Protein AF-A0A553MPJ6-F1 (afdb_monomer_lite)

Secondary structure (DSSP, 8-state):
--EEEEEEEETTTEEEEEEEESS-SSPPP---SSSSSPPPEE--EEEEE-SSEEEEE-STTTEEEEEEETTEEEEEEETTEEEEEESTTS--------PPP-

Structure (mmCIF, N/CA/C/O backbone):
data_AF-A0A553MPJ6-F1
#
_entry.id   AF-A0A553MPJ6-F1
#
loop_
_atom_site.group_PDB
_atom_site.id
_atom_site.type_symbol
_atom_site.label_atom_id
_atom_site.label_alt_id
_atom_site.label_comp_id
_atom_site.label_asym_id
_atom_site.label_entity_id
_atom_site.label_seq_id
_atom_site.pdbx_PDB_ins_code
_atom_site.Cartn_x
_atom_site.Cartn_y
_atom_site.Cartn_z
_atom_site.occupancy
_atom_site.B_iso_or_equiv
_atom_site.auth_seq_id
_atom_site.auth_comp_id
_atom_site.auth_asym_id
_atom_site.auth_atom_id
_atom_site.pdbx_PDB_model_num
ATOM 1 N N . VAL A 1 1 ? 7.311 -8.946 -13.508 1.00 90.06 1 VAL A N 1
ATOM 2 C CA . VAL A 1 1 ? 7.794 -7.834 -12.654 1.00 90.06 1 VAL A CA 1
ATOM 3 C C . VAL A 1 1 ? 7.290 -8.044 -11.230 1.00 90.06 1 VAL A C 1
ATOM 5 O O . VAL A 1 1 ? 6.196 -8.574 -11.075 1.00 90.06 1 VAL A O 1
ATOM 8 N N . ARG A 1 2 ? 8.071 -7.694 -10.203 1.00 96.50 2 ARG A N 1
ATOM 9 C CA . ARG A 1 2 ? 7.571 -7.590 -8.821 1.00 96.50 2 ARG A CA 1
ATOM 10 C C . ARG A 1 2 ? 7.445 -6.112 -8.481 1.00 96.50 2 ARG A C 1
ATOM 12 O O . ARG A 1 2 ? 8.387 -5.363 -8.730 1.00 96.50 2 ARG A O 1
ATOM 19 N N . LEU A 1 3 ? 6.300 -5.717 -7.942 1.00 97.44 3 LEU A N 1
ATOM 20 C CA . LEU A 1 3 ? 6.079 -4.365 -7.443 1.00 97.44 3 LEU A CA 1
ATOM 21 C C . LEU A 1 3 ? 6.281 -4.343 -5.926 1.00 97.44 3 LEU A C 1
ATOM 23 O O . LEU A 1 3 ? 6.087 -5.360 -5.259 1.00 97.44 3 LEU A O 1
ATOM 27 N N . LEU A 1 4 ? 6.694 -3.194 -5.413 1.00 97.75 4 LEU A N 1
ATOM 28 C CA . LEU A 1 4 ? 6.756 -2.875 -3.998 1.00 97.75 4 LEU A CA 1
ATOM 29 C C . LEU A 1 4 ? 5.573 -1.963 -3.673 1.00 97.75 4 LEU A C 1
ATOM 31 O O . LEU A 1 4 ? 5.389 -0.938 -4.327 1.00 97.75 4 LEU A O 1
ATOM 35 N N . LEU A 1 5 ? 4.783 -2.362 -2.679 1.00 97.50 5 LEU A N 1
ATOM 36 C CA . LEU A 1 5 ? 3.757 -1.531 -2.066 1.00 97.50 5 LEU A CA 1
ATOM 37 C C . LEU A 1 5 ? 4.315 -0.984 -0.753 1.00 97.50 5 LEU A C 1
ATOM 39 O O . LEU A 1 5 ? 4.696 -1.760 0.121 1.00 97.50 5 LEU A O 1
ATOM 43 N N . GLU A 1 6 ? 4.315 0.334 -0.613 1.00 97.56 6 GLU A N 1
ATOM 44 C CA . GLU A 1 6 ? 4.654 1.033 0.622 1.00 97.56 6 GLU A CA 1
ATOM 45 C C . GLU A 1 6 ? 3.395 1.741 1.136 1.00 97.56 6 GLU A C 1
ATOM 47 O O . GLU A 1 6 ? 2.707 2.448 0.390 1.00 97.56 6 GLU A O 1
ATOM 52 N N . LEU A 1 7 ? 3.078 1.516 2.410 1.00 97.50 7 LEU A N 1
ATOM 53 C CA . LEU A 1 7 ? 1.915 2.074 3.095 1.00 97.50 7 LEU A CA 1
ATOM 54 C C . LEU A 1 7 ? 2.399 2.870 4.301 1.00 97.50 7 LEU A C 1
ATOM 56 O O . LEU A 1 7 ? 3.148 2.346 5.124 1.00 97.50 7 LEU A O 1
ATOM 60 N N . TYR A 1 8 ? 1.940 4.112 4.419 1.00 97.38 8 TYR A N 1
ATOM 61 C CA . TYR A 1 8 ? 2.262 4.978 5.548 1.00 97.38 8 TYR A CA 1
ATOM 62 C C . TYR A 1 8 ? 0.985 5.552 6.140 1.00 97.38 8 TYR A C 1
ATOM 64 O O . TYR A 1 8 ? 0.141 6.080 5.412 1.00 97.38 8 TYR A O 1
ATOM 72 N N . ARG A 1 9 ? 0.893 5.518 7.467 1.00 96.94 9 ARG A N 1
ATOM 73 C CA . ARG A 1 9 ? 0.006 6.396 8.223 1.00 96.94 9 ARG A CA 1
ATOM 74 C C . ARG A 1 9 ? 0.775 7.669 8.539 1.00 96.94 9 ARG A C 1
ATOM 76 O O . ARG A 1 9 ? 1.915 7.604 8.998 1.00 96.94 9 ARG A O 1
ATOM 83 N N . LEU A 1 10 ? 0.167 8.811 8.270 1.00 96.75 10 LEU A N 1
ATOM 84 C CA . LEU A 1 10 ? 0.751 10.130 8.467 1.00 96.75 10 LEU A CA 1
ATOM 85 C C . LEU A 1 10 ? -0.104 10.926 9.458 1.00 96.75 10 LEU A C 1
ATOM 87 O O . LEU A 1 10 ? -1.311 10.695 9.569 1.00 96.75 10 LEU A O 1
ATOM 91 N N . GLN A 1 11 ? 0.507 11.890 10.144 1.00 94.88 11 GLN A N 1
ATOM 92 C CA . GLN A 1 11 ? -0.229 12.846 10.972 1.00 94.88 11 GLN A CA 1
ATOM 93 C C . GLN A 1 11 ? -1.300 13.586 10.159 1.00 94.88 11 GLN A C 1
ATOM 95 O O . GLN A 1 11 ? -1.131 13.837 8.966 1.00 94.88 11 GLN A O 1
ATOM 100 N N . GLY A 1 12 ? -2.394 13.967 10.823 1.00 93.31 12 GLY A N 1
ATOM 101 C CA . GLY A 1 12 ? -3.490 14.710 10.193 1.00 93.31 12 GLY A CA 1
ATOM 102 C C . GLY A 1 12 ? -4.504 13.836 9.451 1.00 93.31 12 GLY A C 1
ATOM 103 O O . GLY A 1 12 ? -5.083 14.295 8.472 1.00 93.31 12 GLY A O 1
ATOM 104 N N . ASN A 1 13 ? -4.724 12.595 9.909 1.00 91.94 13 ASN A N 1
ATOM 105 C CA . ASN A 1 13 ? -5.669 11.642 9.307 1.00 91.94 13 ASN A CA 1
ATOM 106 C C . ASN A 1 13 ? -5.381 11.386 7.814 1.00 91.94 13 ASN A C 1
ATOM 108 O O . ASN A 1 13 ? -6.265 11.426 6.958 1.00 91.94 13 ASN A O 1
ATOM 112 N N . MET A 1 14 ? -4.104 11.169 7.493 1.00 95.06 14 MET A N 1
ATOM 113 C CA . MET A 1 14 ? -3.640 10.949 6.128 1.00 95.06 14 MET A CA 1
ATOM 114 C C . MET A 1 14 ? -3.027 9.559 5.982 1.00 95.06 14 MET A C 1
ATOM 116 O O . MET A 1 14 ? -2.262 9.094 6.824 1.00 95.06 14 MET A O 1
ATOM 120 N N . THR A 1 15 ? -3.325 8.908 4.861 1.00 96.38 15 THR A N 1
ATOM 121 C CA . THR A 1 15 ? -2.704 7.640 4.466 1.00 96.38 15 THR A CA 1
ATOM 122 C C . THR A 1 15 ? -2.008 7.829 3.126 1.00 96.38 15 THR A C 1
ATOM 124 O O . THR A 1 15 ? -2.631 8.264 2.157 1.00 96.38 15 THR A O 1
ATOM 127 N N . ARG A 1 16 ? -0.717 7.490 3.049 1.00 97.81 16 ARG A N 1
ATOM 128 C CA . ARG A 1 16 ? 0.058 7.528 1.801 1.00 97.81 16 ARG A CA 1
ATOM 129 C C . ARG A 1 16 ? 0.238 6.115 1.269 1.00 97.81 16 ARG A C 1
ATOM 131 O O . ARG A 1 16 ? 0.754 5.244 1.965 1.00 97.81 16 ARG A O 1
ATOM 138 N N . VAL A 1 17 ? -0.151 5.922 0.012 1.00 98.00 17 VAL A N 1
ATOM 139 C CA . VAL A 1 17 ? 0.067 4.686 -0.744 1.00 98.00 17 VAL A CA 1
ATOM 140 C C . VAL A 1 17 ? 1.077 4.975 -1.844 1.00 98.00 17 VAL A C 1
ATOM 142 O O . VAL A 1 17 ? 0.878 5.893 -2.642 1.00 98.00 17 VAL A O 1
ATOM 145 N N . LYS A 1 18 ? 2.154 4.194 -1.904 1.00 98.06 18 LYS A N 1
ATOM 146 C CA . LYS A 1 18 ? 3.161 4.276 -2.965 1.00 98.06 18 LYS A CA 1
ATOM 147 C C . LYS A 1 18 ? 3.372 2.891 -3.566 1.00 98.06 18 LYS A C 1
ATOM 149 O O . LYS A 1 18 ? 3.522 1.908 -2.849 1.00 98.06 18 LYS A O 1
ATOM 154 N N . ILE A 1 19 ? 3.349 2.819 -4.895 1.00 98.25 19 ILE A N 1
ATOM 155 C CA . ILE A 1 19 ? 3.638 1.600 -5.654 1.00 98.25 19 ILE A CA 1
ATOM 156 C C . ILE A 1 19 ? 4.823 1.896 -6.565 1.00 98.25 19 ILE A C 1
ATOM 158 O O . ILE A 1 19 ? 4.787 2.849 -7.343 1.00 98.25 19 ILE A O 1
ATOM 162 N N . ASN A 1 20 ? 5.861 1.071 -6.482 1.00 98.19 20 ASN A N 1
ATOM 163 C CA . ASN A 1 20 ? 7.039 1.147 -7.343 1.00 98.19 20 ASN A CA 1
ATOM 164 C C . ASN A 1 20 ? 7.433 -0.262 -7.820 1.00 98.19 20 ASN A C 1
ATOM 166 O O . ASN A 1 20 ? 6.855 -1.257 -7.387 1.00 98.19 20 ASN A O 1
ATOM 170 N N . GLU A 1 21 ? 8.408 -0.391 -8.714 1.00 97.94 21 GLU A N 1
ATOM 171 C CA . GLU A 1 21 ? 9.015 -1.698 -8.983 1.00 97.94 21 GLU A CA 1
ATOM 172 C C . GLU A 1 21 ? 9.976 -2.061 -7.853 1.00 97.94 21 GLU A C 1
ATOM 174 O O . GLU A 1 21 ? 10.768 -1.232 -7.417 1.00 97.94 21 GLU A O 1
ATOM 179 N N . LEU A 1 22 ? 9.958 -3.319 -7.412 1.00 97.75 22 LEU A N 1
ATOM 180 C CA . LEU A 1 22 ? 10.875 -3.796 -6.374 1.00 97.75 22 LEU A CA 1
ATOM 181 C C . LEU A 1 22 ? 12.336 -3.810 -6.859 1.00 97.75 22 LEU A C 1
ATOM 183 O O . LEU A 1 22 ? 13.260 -3.650 -6.069 1.00 97.75 22 LEU A O 1
ATOM 187 N N . LYS A 1 23 ? 12.544 -4.061 -8.158 1.00 96.94 23 LYS A N 1
ATOM 188 C CA . LYS A 1 23 ? 13.859 -4.113 -8.816 1.00 96.94 23 LYS A CA 1
ATOM 189 C C . LYS A 1 23 ? 13.748 -3.543 -10.241 1.00 96.94 23 LYS A C 1
ATOM 191 O O . LYS A 1 23 ? 13.632 -4.333 -11.179 1.00 96.94 23 LYS A O 1
ATOM 196 N N . PRO A 1 24 ? 13.690 -2.210 -10.415 1.00 96.69 24 PRO A N 1
ATOM 197 C CA . PRO A 1 24 ? 13.553 -1.605 -11.737 1.00 96.69 24 PRO A CA 1
ATOM 198 C C . PRO A 1 24 ? 14.874 -1.625 -12.522 1.00 96.69 24 PRO A C 1
ATOM 200 O O . PRO A 1 24 ? 15.949 -1.644 -11.929 1.00 96.69 24 PRO A O 1
ATOM 203 N N . LEU A 1 25 ? 14.796 -1.523 -13.856 1.00 97.19 25 LEU A N 1
ATOM 204 C CA . LEU A 1 25 ? 15.976 -1.347 -14.725 1.00 97.19 25 LEU A CA 1
ATOM 205 C C . LEU A 1 25 ? 16.736 -0.038 -14.438 1.00 97.19 25 LEU A C 1
ATOM 207 O O . LEU A 1 25 ? 17.955 0.023 -14.548 1.00 97.19 25 LEU A O 1
ATOM 211 N N . LYS A 1 26 ? 16.001 1.016 -14.071 1.00 96.81 26 LYS A N 1
ATOM 212 C CA . LYS A 1 26 ? 16.512 2.294 -13.561 1.00 96.81 26 LYS A CA 1
ATOM 213 C C . LYS A 1 26 ? 15.486 2.888 -12.593 1.00 96.81 26 LYS A C 1
ATOM 215 O O . LYS A 1 26 ? 14.302 2.586 -12.754 1.00 96.81 26 LYS A O 1
ATOM 220 N N . PRO A 1 27 ? 15.880 3.735 -11.629 1.00 97.00 27 PRO A N 1
ATOM 221 C CA . PRO A 1 27 ? 14.932 4.360 -10.712 1.00 97.00 27 PRO A CA 1
ATOM 222 C C . PRO A 1 27 ? 13.768 5.024 -11.457 1.00 97.00 27 PRO A C 1
ATOM 224 O O . PRO A 1 27 ? 13.962 5.682 -12.484 1.00 97.00 27 PRO A O 1
ATOM 227 N N . ARG A 1 28 ? 12.549 4.832 -10.948 1.00 97.06 28 ARG A N 1
ATOM 228 C CA . ARG A 1 28 ? 11.387 5.590 -11.416 1.00 97.06 28 ARG A CA 1
ATOM 229 C C . ARG A 1 28 ? 11.437 6.984 -10.815 1.00 97.06 28 ARG A C 1
ATOM 231 O O . ARG A 1 28 ? 11.887 7.150 -9.689 1.00 97.06 28 ARG A O 1
ATOM 238 N N . PHE A 1 29 ? 10.998 7.969 -11.589 1.00 97.44 29 PHE A N 1
ATOM 239 C CA . PHE A 1 29 ? 10.976 9.350 -11.136 1.00 97.44 29 PHE A CA 1
ATOM 240 C C . PHE A 1 29 ? 10.063 9.498 -9.914 1.00 97.44 29 PHE A C 1
ATOM 242 O O . PHE A 1 29 ? 8.923 9.032 -9.929 1.00 97.44 29 PHE A O 1
ATOM 249 N N . GLU A 1 30 ? 10.568 10.167 -8.885 1.00 96.56 30 GLU A N 1
ATOM 250 C CA . GLU A 1 30 ? 9.804 10.608 -7.723 1.00 96.56 30 GLU A CA 1
ATOM 251 C C . GLU A 1 30 ? 9.846 12.132 -7.706 1.00 96.56 30 GLU A C 1
ATOM 253 O O . GLU A 1 30 ? 10.915 12.710 -7.871 1.00 96.56 30 GLU A O 1
ATOM 258 N N . VAL A 1 31 ? 8.681 12.769 -7.578 1.00 97.62 31 VAL A N 1
ATOM 259 C CA . VAL A 1 31 ? 8.540 14.224 -7.722 1.00 97.62 31 VAL A CA 1
ATOM 260 C C . VAL A 1 31 ? 9.304 14.938 -6.596 1.00 97.62 31 VAL A C 1
ATOM 262 O O . VAL A 1 31 ? 8.906 14.787 -5.437 1.00 97.62 31 VAL A O 1
ATOM 265 N N . PRO A 1 32 ? 10.361 15.714 -6.903 1.00 96.25 32 PRO A N 1
ATOM 266 C CA . PRO A 1 32 ? 11.072 16.511 -5.911 1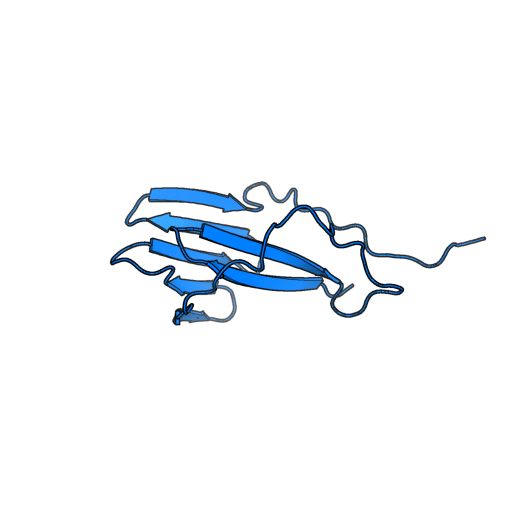.00 96.25 32 PRO A CA 1
ATOM 267 C C . PRO A 1 32 ? 10.378 17.865 -5.689 1.00 96.25 32 PRO A C 1
ATOM 269 O O . PRO A 1 32 ? 9.498 18.256 -6.457 1.00 96.25 32 PRO A O 1
ATOM 272 N N . ASP A 1 33 ? 10.775 18.573 -4.631 1.00 96.06 33 ASP A N 1
ATOM 273 C CA . ASP A 1 33 ? 10.496 20.000 -4.373 1.00 96.06 33 ASP A CA 1
ATOM 274 C C . ASP A 1 33 ? 9.019 20.433 -4.213 1.00 96.06 33 ASP A C 1
ATOM 276 O O . ASP A 1 33 ? 8.744 21.602 -3.951 1.00 96.06 33 ASP A O 1
ATOM 280 N N . VAL A 1 34 ? 8.050 19.516 -4.327 1.00 97.62 34 VAL A N 1
ATOM 281 C CA . VAL A 1 34 ? 6.616 19.805 -4.102 1.00 97.62 34 VAL A CA 1
ATOM 282 C C . VAL A 1 34 ? 6.226 19.671 -2.629 1.00 97.62 34 VAL A C 1
ATOM 284 O O . VAL A 1 34 ? 5.433 20.460 -2.118 1.00 97.62 34 VAL A O 1
ATOM 287 N N . LEU A 1 35 ? 6.765 18.665 -1.934 1.00 96.94 35 LEU A N 1
ATOM 288 C CA . LEU A 1 35 ? 6.591 18.538 -0.488 1.00 96.94 35 LEU A CA 1
ATOM 289 C C . LEU A 1 35 ? 7.544 19.512 0.207 1.00 96.94 35 LEU A C 1
ATOM 291 O O . LEU A 1 35 ? 8.753 19.431 0.023 1.00 96.94 35 LEU A O 1
ATOM 295 N N . ILE A 1 36 ? 6.998 20.406 1.031 1.00 97.06 36 ILE A N 1
ATOM 296 C CA . ILE A 1 36 ? 7.790 21.392 1.786 1.00 97.06 36 ILE A CA 1
ATOM 297 C C . ILE A 1 36 ? 8.616 20.760 2.920 1.00 97.06 36 ILE A C 1
ATOM 299 O O . ILE A 1 36 ? 9.541 21.385 3.429 1.00 97.06 36 ILE A O 1
ATOM 303 N N . ALA A 1 37 ? 8.256 19.541 3.333 1.00 96.00 37 ALA A N 1
ATOM 304 C CA . ALA A 1 37 ? 8.951 18.706 4.308 1.00 96.00 37 ALA A CA 1
ATOM 305 C C . ALA A 1 37 ? 8.472 17.248 4.178 1.00 96.00 37 ALA A C 1
ATOM 307 O O . ALA A 1 37 ? 7.390 16.994 3.636 1.00 96.00 37 ALA A O 1
ATOM 308 N N . ASP A 1 38 ? 9.238 16.301 4.723 1.00 95.62 38 ASP A N 1
ATOM 309 C CA . ASP A 1 38 ? 8.789 14.913 4.845 1.00 95.62 38 ASP A CA 1
ATOM 310 C C . ASP A 1 38 ? 7.586 14.818 5.803 1.00 95.62 38 ASP A C 1
ATOM 312 O O . ASP A 1 38 ? 7.672 15.286 6.944 1.00 95.62 38 ASP A O 1
ATOM 316 N N . PRO A 1 39 ? 6.451 14.220 5.383 1.00 97.19 39 PRO A N 1
ATOM 317 C CA . PRO A 1 39 ? 5.293 14.074 6.254 1.00 97.19 39 PRO A CA 1
ATOM 318 C C . PRO A 1 39 ? 5.610 13.208 7.475 1.00 97.19 39 PRO A C 1
ATOM 320 O O . PRO A 1 39 ? 6.156 12.111 7.347 1.00 97.19 39 PRO A O 1
ATOM 323 N N . ILE A 1 40 ? 5.209 13.674 8.658 1.00 97.81 40 ILE A N 1
ATOM 324 C CA . ILE A 1 40 ? 5.435 12.953 9.912 1.00 97.81 40 ILE A CA 1
ATOM 325 C C . ILE A 1 40 ? 4.594 11.673 9.914 1.00 97.81 40 ILE A C 1
ATOM 327 O O . ILE A 1 40 ? 3.368 11.719 9.787 1.00 97.81 40 ILE A O 1
ATOM 331 N N . THR A 1 41 ? 5.256 10.527 10.064 1.00 97.12 41 THR A N 1
ATOM 332 C CA . THR A 1 41 ? 4.609 9.214 10.123 1.00 97.12 41 THR A CA 1
ATOM 333 C C . THR A 1 41 ? 4.082 8.906 11.519 1.00 97.12 41 THR A C 1
ATOM 335 O O . THR A 1 41 ? 4.742 9.194 12.517 1.00 97.12 41 THR A O 1
ATOM 338 N N . GLU A 1 42 ? 2.946 8.222 11.587 1.00 95.94 42 GLU A N 1
ATOM 339 C CA . GLU A 1 42 ? 2.417 7.609 12.804 1.00 95.94 42 GLU A CA 1
ATOM 340 C C . GLU A 1 42 ? 2.461 6.079 12.691 1.00 95.94 42 GLU A C 1
ATOM 342 O O . GLU A 1 42 ? 2.551 5.516 11.598 1.00 95.94 42 GLU A O 1
ATOM 347 N N . LEU A 1 43 ? 2.392 5.382 13.828 1.00 93.62 43 LEU A N 1
ATOM 348 C CA . LEU A 1 43 ? 2.481 3.925 13.847 1.00 93.62 43 LEU A CA 1
ATOM 349 C C . LEU A 1 43 ? 1.262 3.279 13.166 1.00 93.62 43 LEU A C 1
ATOM 351 O O . LEU A 1 43 ? 0.113 3.531 13.543 1.00 93.62 43 LEU A O 1
ATOM 355 N N . LEU A 1 44 ? 1.536 2.398 12.204 1.00 93.19 44 LEU A N 1
ATOM 356 C CA . LEU A 1 44 ? 0.591 1.400 11.709 1.00 93.19 44 LEU A CA 1
ATOM 357 C C . LEU A 1 44 ? 0.702 0.146 12.576 1.00 93.19 44 LEU A C 1
ATOM 359 O O . LEU A 1 44 ? 1.800 -0.375 12.772 1.00 93.19 44 LEU A O 1
ATOM 363 N N . SER A 1 45 ? -0.426 -0.362 13.063 1.00 94.06 45 SER A N 1
ATOM 364 C CA . SER A 1 45 ? -0.482 -1.639 13.777 1.00 94.06 45 SER A CA 1
ATOM 365 C C . SER A 1 45 ? -1.301 -2.656 12.995 1.00 94.06 45 SER A C 1
ATOM 367 O O . SER A 1 45 ? -2.326 -2.331 12.396 1.00 94.06 45 SER A O 1
ATOM 369 N N . VAL A 1 46 ? -0.836 -3.905 12.990 1.00 96.12 46 VAL A N 1
ATOM 370 C CA . VAL A 1 46 ? -1.579 -5.021 12.401 1.00 96.12 46 VAL A CA 1
ATOM 371 C C . VAL A 1 46 ? -2.714 -5.398 13.343 1.00 96.12 46 VAL A C 1
ATOM 373 O O . VAL A 1 46 ? -2.473 -5.735 14.499 1.00 96.12 46 VAL A O 1
ATOM 376 N N . VAL A 1 47 ? -3.943 -5.346 12.839 1.00 96.00 47 VAL A N 1
ATOM 377 C CA . VAL A 1 47 ? -5.142 -5.819 13.543 1.00 96.00 47 VAL A CA 1
ATOM 378 C C . VAL A 1 47 ? -5.328 -7.308 13.287 1.00 96.00 47 VAL A C 1
ATOM 380 O O . VAL A 1 47 ? -5.543 -8.088 14.210 1.00 96.00 47 VAL A O 1
ATOM 383 N N . SER A 1 48 ? -5.228 -7.716 12.024 1.00 96.12 48 SER A N 1
ATOM 384 C CA . SER A 1 48 ? -5.301 -9.115 11.622 1.00 96.12 48 SER A CA 1
ATOM 385 C C . SER A 1 48 ? -4.588 -9.319 10.294 1.00 96.12 48 SER A C 1
ATOM 387 O O . SER A 1 48 ? -4.450 -8.396 9.490 1.00 96.12 48 SER A O 1
ATOM 389 N N . HIS A 1 49 ? -4.114 -10.537 10.058 1.00 97.00 49 HIS A N 1
ATOM 390 C CA . HIS A 1 49 ? -3.572 -10.913 8.764 1.00 97.00 49 HIS A CA 1
ATOM 391 C C . HIS A 1 49 ? -3.786 -12.401 8.502 1.00 97.00 49 HIS A C 1
ATOM 393 O O . HIS A 1 49 ? -3.787 -13.222 9.418 1.00 97.00 49 HIS A O 1
ATOM 399 N N . ASN A 1 50 ? -3.968 -12.737 7.234 1.00 94.94 50 ASN A N 1
ATOM 400 C CA . ASN A 1 50 ? -3.933 -14.094 6.715 1.00 94.94 50 ASN A CA 1
ATOM 401 C C . ASN A 1 50 ? -3.311 -14.071 5.309 1.00 94.94 50 ASN A C 1
ATOM 403 O O . ASN A 1 50 ? -2.745 -13.064 4.885 1.00 94.94 50 ASN A O 1
ATOM 407 N N . GLU A 1 51 ? -3.393 -15.182 4.582 1.00 91.88 51 GLU A N 1
ATOM 408 C CA . GLU A 1 51 ? -2.765 -15.309 3.261 1.00 91.88 51 GLU A CA 1
ATOM 409 C C . GLU A 1 51 ? -3.328 -14.345 2.201 1.00 91.88 51 GLU A C 1
ATOM 411 O O . GLU A 1 51 ? -2.618 -13.987 1.260 1.00 91.88 51 GLU A O 1
ATOM 416 N N . ASN A 1 52 ? -4.583 -13.908 2.347 1.00 93.06 52 ASN A N 1
ATOM 417 C CA . ASN A 1 52 ? -5.286 -13.085 1.358 1.00 93.06 52 ASN A CA 1
ATOM 418 C C . ASN A 1 52 ? -5.608 -11.670 1.845 1.00 93.06 52 ASN A C 1
ATOM 420 O O . ASN A 1 52 ? -5.888 -10.804 1.015 1.00 93.06 52 ASN A O 1
ATOM 424 N N . HIS A 1 53 ? -5.577 -11.433 3.156 1.00 95.06 53 HIS A N 1
ATOM 425 C CA . HIS A 1 53 ? -6.038 -10.198 3.775 1.00 95.06 53 HIS A CA 1
ATOM 426 C C . HIS A 1 53 ? -5.049 -9.694 4.824 1.00 95.06 53 HIS A C 1
ATOM 428 O O . HIS A 1 53 ? -4.546 -10.467 5.638 1.00 95.06 53 HIS A O 1
ATOM 434 N N . LEU A 1 54 ? -4.828 -8.384 4.845 1.00 97.12 54 LEU A N 1
ATOM 435 C CA . LEU A 1 54 ? -4.128 -7.675 5.913 1.00 97.12 54 LEU A CA 1
ATOM 436 C C . LEU A 1 54 ? -5.003 -6.506 6.359 1.00 97.12 54 LEU A C 1
ATOM 438 O O . LEU A 1 54 ? -5.389 -5.682 5.537 1.00 97.12 54 LEU A O 1
ATOM 442 N N . VAL A 1 55 ? -5.299 -6.424 7.650 1.00 97.12 55 VAL A N 1
ATOM 443 C CA . VAL A 1 55 ? -6.033 -5.309 8.250 1.00 97.12 55 VAL A CA 1
ATOM 444 C C . VAL A 1 55 ? -5.078 -4.539 9.148 1.00 97.12 55 VAL A C 1
ATOM 446 O O . VAL A 1 55 ? -4.487 -5.099 10.074 1.00 97.12 55 VAL A O 1
ATOM 449 N N . LEU A 1 56 ? -4.925 -3.251 8.864 1.00 97.38 56 LEU A N 1
ATOM 450 C CA . LEU A 1 56 ? -4.100 -2.318 9.621 1.00 97.38 56 LEU A CA 1
ATOM 451 C C . LEU A 1 56 ? -4.998 -1.296 10.322 1.00 97.38 56 LEU A C 1
ATOM 453 O O . LEU A 1 56 ? -5.951 -0.807 9.721 1.00 97.38 56 LEU A O 1
ATOM 457 N N . SER A 1 57 ? -4.689 -0.935 11.566 1.00 95.56 57 SER A N 1
ATOM 458 C CA . SER A 1 57 ? -5.321 0.216 12.220 1.00 95.56 57 SER A CA 1
ATOM 459 C C . SER A 1 57 ? -4.654 1.505 11.745 1.00 95.56 57 SER A C 1
ATOM 461 O O . SER A 1 57 ? -3.423 1.604 11.721 1.00 95.56 57 SER A O 1
ATOM 463 N N . LEU A 1 58 ? -5.470 2.503 11.401 1.00 94.94 58 LEU A N 1
ATOM 464 C CA . LEU A 1 58 ? -5.020 3.850 11.038 1.00 94.94 58 LEU A CA 1
ATOM 465 C C . LEU A 1 58 ? -5.029 4.822 12.231 1.00 94.94 58 LEU A C 1
ATOM 467 O O . LEU A 1 58 ? -4.840 6.020 12.049 1.00 94.94 58 LEU A O 1
ATOM 471 N N . GLY A 1 59 ? -5.201 4.318 13.457 1.00 84.69 59 GLY A N 1
ATOM 472 C CA . GLY A 1 59 ? -5.499 5.152 14.622 1.00 84.69 59 GLY A CA 1
ATOM 473 C C . GLY A 1 59 ? -6.985 5.485 14.730 1.00 84.69 59 GLY A C 1
ATOM 474 O O . GLY A 1 59 ? -7.765 5.176 13.841 1.00 84.69 59 GLY A O 1
ATOM 475 N N . GLY A 1 60 ? -7.403 6.059 15.861 1.00 75.25 60 GLY A N 1
ATOM 476 C CA . GLY A 1 60 ? -8.830 6.170 16.188 1.00 75.25 60 GLY A CA 1
ATOM 477 C C . GLY A 1 60 ? -9.456 4.812 16.537 1.00 75.25 60 GLY A C 1
ATOM 478 O O . GLY A 1 60 ? -8.836 3.761 16.373 1.00 75.25 60 GLY A O 1
ATOM 479 N N . SER A 1 61 ? -10.673 4.814 17.081 1.00 76.25 61 SER A N 1
ATOM 480 C CA . SER A 1 61 ? -11.316 3.578 17.551 1.00 76.25 61 SER A CA 1
ATOM 481 C C . SER A 1 61 ? -11.784 2.662 16.417 1.00 76.25 61 SER A C 1
ATOM 483 O O . SER A 1 61 ? -11.888 1.459 16.632 1.00 76.25 61 SER A O 1
ATOM 485 N N . GLU A 1 62 ? -12.048 3.201 15.220 1.00 89.50 62 GLU A N 1
ATOM 486 C CA . GLU A 1 62 ? -12.741 2.455 14.155 1.00 89.50 62 GLU A CA 1
ATOM 487 C C . GLU A 1 62 ? -12.149 2.612 12.742 1.00 89.50 62 GLU A C 1
ATOM 489 O O . GLU A 1 62 ? -12.699 2.034 11.804 1.00 89.50 62 GLU A O 1
ATOM 494 N N . GLN A 1 63 ? -11.042 3.345 12.553 1.00 95.06 63 GLN A N 1
ATOM 495 C CA . GLN A 1 63 ? -10.443 3.524 11.224 1.00 95.06 63 GLN A CA 1
ATOM 496 C C . GLN A 1 63 ? -9.438 2.417 10.895 1.00 95.06 63 GLN A C 1
ATOM 498 O O . GLN A 1 63 ? -8.485 2.153 11.642 1.00 95.06 63 GLN A O 1
ATOM 503 N N . GLN A 1 64 ? -9.629 1.778 9.743 1.00 96.75 64 GLN A N 1
ATOM 504 C CA . GLN A 1 64 ? -8.797 0.666 9.293 1.00 96.75 64 GLN A CA 1
ATOM 505 C C . GLN A 1 64 ? -8.441 0.787 7.812 1.00 96.75 64 GLN A C 1
ATOM 507 O O . GLN A 1 64 ? -9.203 1.318 7.004 1.00 96.75 64 GLN A O 1
ATOM 512 N N . LEU A 1 65 ? -7.282 0.239 7.457 1.00 97.56 65 LEU A N 1
ATOM 513 C CA . LEU A 1 65 ? -6.872 -0.009 6.084 1.00 97.56 65 LEU A CA 1
ATOM 514 C C . LEU A 1 65 ? -6.857 -1.518 5.837 1.00 97.56 65 LEU A C 1
ATOM 516 O O . LEU A 1 65 ? -6.093 -2.259 6.458 1.00 97.56 65 LEU A O 1
ATOM 520 N N . VAL A 1 66 ? -7.707 -1.963 4.918 1.00 97.19 66 VAL A N 1
ATOM 521 C CA . VAL A 1 66 ? -7.859 -3.363 4.523 1.00 97.19 66 VAL A CA 1
ATOM 522 C C . VAL A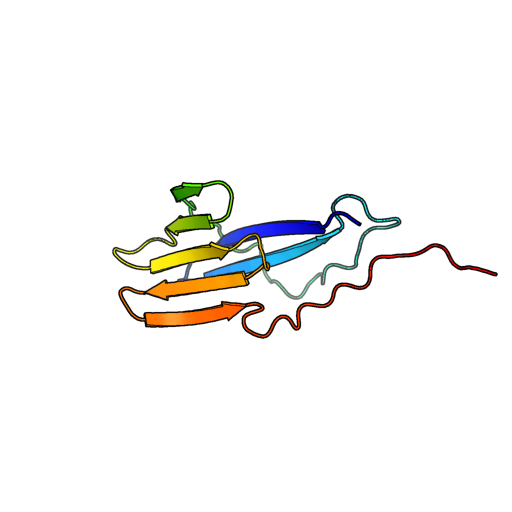 1 66 ? -7.153 -3.580 3.193 1.00 97.19 66 VAL A C 1
ATOM 524 O O . VAL A 1 66 ? -7.480 -2.948 2.191 1.00 97.19 66 VAL A O 1
ATOM 527 N N . VAL A 1 67 ? -6.196 -4.500 3.173 1.00 98.06 67 VAL A N 1
ATOM 528 C CA . VAL A 1 67 ? -5.491 -4.949 1.975 1.00 98.06 67 VAL A CA 1
ATOM 529 C C . VAL A 1 67 ? -6.013 -6.319 1.584 1.00 98.06 67 VAL A C 1
ATOM 531 O O . VAL A 1 67 ? -5.875 -7.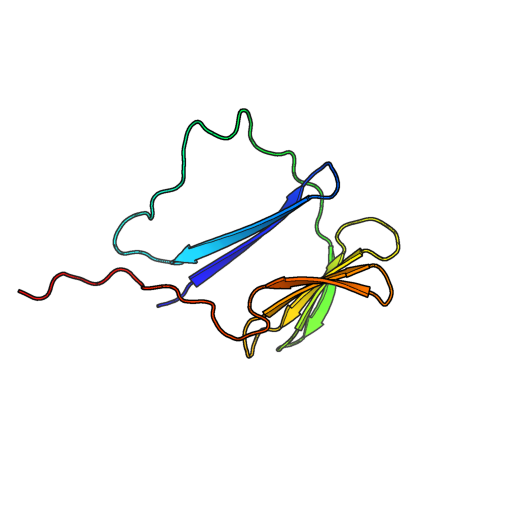272 2.343 1.00 98.06 67 VAL A O 1
ATOM 534 N N . ASN A 1 68 ? -6.563 -6.430 0.380 1.00 97.56 68 ASN A N 1
ATOM 535 C CA . ASN A 1 68 ? -6.859 -7.701 -0.268 1.00 97.56 68 ASN A CA 1
ATOM 536 C C . ASN A 1 68 ? -5.725 -8.013 -1.246 1.00 97.56 68 ASN A C 1
ATOM 538 O O . ASN A 1 68 ? -5.365 -7.163 -2.060 1.00 97.56 68 ASN A O 1
ATOM 542 N N . ALA A 1 69 ? -5.153 -9.213 -1.180 1.00 94.25 69 ALA A N 1
ATOM 543 C CA . ALA A 1 69 ? -4.017 -9.600 -2.012 1.00 94.25 69 ALA A CA 1
ATOM 544 C C . ALA A 1 69 ? -4.438 -10.083 -3.411 1.00 94.25 69 ALA A C 1
ATOM 546 O O . ALA A 1 69 ? -3.711 -9.857 -4.382 1.00 94.25 69 ALA A O 1
ATOM 547 N N . ARG A 1 70 ? -5.580 -10.781 -3.531 1.00 94.19 70 ARG A N 1
ATOM 548 C CA . ARG A 1 70 ? -6.005 -11.467 -4.767 1.00 94.19 70 ARG A CA 1
ATOM 549 C C . ARG A 1 70 ? -7.526 -11.351 -5.005 1.00 94.19 70 ARG A C 1
ATOM 551 O O . ARG A 1 70 ? -8.275 -12.094 -4.379 1.00 94.19 70 ARG A O 1
ATOM 558 N N . PRO A 1 71 ? -7.982 -10.481 -5.932 1.00 95.62 71 PRO A N 1
ATOM 559 C CA . PRO A 1 71 ? -7.193 -9.459 -6.629 1.00 95.62 71 PRO A CA 1
ATOM 560 C C . PRO A 1 71 ? -6.702 -8.368 -5.667 1.00 95.62 71 PRO A C 1
ATOM 562 O O . PRO A 1 71 ? -7.298 -8.150 -4.613 1.00 95.62 71 PRO A O 1
ATOM 565 N N . PHE A 1 72 ? -5.623 -7.672 -6.038 1.00 97.31 72 PHE A N 1
ATOM 566 C CA . PHE A 1 72 ? -5.107 -6.566 -5.232 1.00 97.31 72 PHE A CA 1
ATOM 567 C C . PHE A 1 72 ? -6.147 -5.446 -5.106 1.00 97.31 72 PHE A C 1
ATOM 569 O O . PHE A 1 72 ? -6.590 -4.905 -6.120 1.00 97.31 72 PHE A O 1
ATOM 576 N N . ARG A 1 73 ? -6.498 -5.067 -3.878 1.00 98.12 73 ARG A N 1
ATOM 577 C CA . ARG A 1 73 ? -7.391 -3.941 -3.563 1.00 98.12 73 ARG A CA 1
ATOM 578 C C . ARG A 1 73 ? -7.039 -3.387 -2.186 1.00 98.12 73 ARG A C 1
ATOM 580 O O . ARG A 1 73 ? -6.700 -4.160 -1.293 1.00 98.12 73 ARG A O 1
ATOM 587 N N . LEU A 1 74 ? -7.155 -2.074 -2.014 1.00 98.25 74 LEU A N 1
ATOM 588 C CA . LEU A 1 74 ? -7.066 -1.425 -0.705 1.00 98.25 74 LEU A CA 1
ATOM 589 C C . LEU A 1 74 ? -8.379 -0.709 -0.412 1.00 98.25 74 LEU A C 1
ATOM 591 O O . LEU A 1 74 ? -8.895 -0.016 -1.287 1.00 98.25 74 LEU A O 1
ATOM 595 N N . ASP A 1 75 ? -8.884 -0.836 0.805 1.00 98.19 75 ASP A N 1
ATOM 596 C CA . ASP A 1 75 ? -10.032 -0.078 1.292 1.00 98.19 75 ASP A CA 1
ATOM 597 C C . ASP A 1 75 ? -9.648 0.647 2.586 1.00 98.19 75 ASP A C 1
ATOM 599 O O . ASP A 1 75 ? -9.045 0.046 3.474 1.00 98.19 75 ASP A O 1
ATOM 603 N N . ILE A 1 76 ? -9.989 1.930 2.690 1.00 97.25 76 ILE A N 1
ATOM 604 C CA . ILE A 1 76 ? -9.983 2.674 3.954 1.00 97.25 76 ILE A CA 1
ATOM 605 C C . ILE A 1 76 ? -11.419 2.688 4.464 1.00 97.25 76 ILE A C 1
ATOM 607 O O . ILE A 1 76 ? -12.325 3.128 3.749 1.00 97.25 76 ILE A O 1
ATOM 611 N N . ILE A 1 77 ? -11.614 2.203 5.684 1.00 97.00 77 ILE A N 1
ATOM 612 C CA . ILE A 1 77 ? -12.923 2.069 6.320 1.00 97.00 77 ILE A CA 1
ATOM 613 C C . ILE A 1 77 ? -12.951 2.798 7.663 1.00 97.00 77 ILE A C 1
ATOM 615 O O . ILE A 1 77 ? -11.925 2.892 8.336 1.00 97.00 77 ILE A O 1
ATOM 619 N N . GLU A 1 78 ? -14.126 3.284 8.047 1.00 94.88 78 GLU A N 1
ATOM 620 C CA . GLU A 1 78 ? -14.424 3.839 9.369 1.00 94.88 78 GLU A CA 1
ATOM 621 C C . GLU A 1 78 ? -15.739 3.230 9.866 1.00 94.88 78 GLU A C 1
ATOM 623 O O . GLU A 1 78 ? -16.811 3.461 9.295 1.00 94.88 78 GLU A O 1
ATOM 628 N N . GLY A 1 79 ? -15.643 2.371 10.883 1.00 92.62 79 GLY A N 1
ATOM 629 C CA . GLY A 1 79 ? -16.779 1.590 11.369 1.00 92.62 79 GLY A CA 1
ATOM 630 C C . GLY A 1 79 ? -17.396 0.748 10.237 1.00 92.62 79 GLY A C 1
ATOM 631 O O . GLY A 1 79 ? -16.690 -0.057 9.624 1.00 92.62 79 GLY A O 1
ATOM 632 N N . PRO A 1 80 ? -18.696 0.908 9.915 1.00 92.44 80 PRO A N 1
ATOM 633 C CA . PRO A 1 80 ? -19.346 0.180 8.824 1.00 92.44 80 PRO A CA 1
ATOM 634 C C . PRO A 1 80 ? -19.156 0.825 7.437 1.00 92.44 80 PRO A C 1
ATOM 636 O O . PRO A 1 80 ? -19.649 0.281 6.447 1.00 92.44 80 PRO A O 1
ATOM 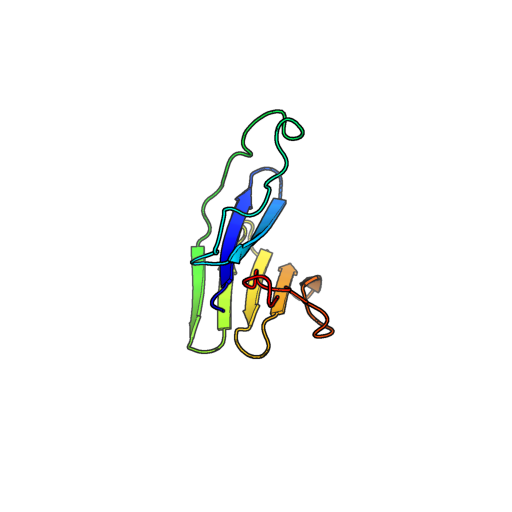639 N N . GLN A 1 81 ? -18.513 1.994 7.340 1.00 96.19 81 GLN A N 1
ATOM 640 C CA . GLN A 1 81 ? -18.450 2.776 6.103 1.00 96.19 81 GLN A CA 1
ATOM 641 C C . GLN A 1 81 ? -17.118 2.591 5.375 1.00 96.19 81 GLN A C 1
ATOM 643 O O . GLN A 1 81 ? -16.048 2.685 5.970 1.00 96.19 81 GLN A O 1
ATOM 648 N N . VAL A 1 82 ? -17.179 2.394 4.056 1.00 97.06 82 VAL A N 1
ATOM 649 C CA . VAL A 1 82 ? -16.002 2.483 3.182 1.00 97.06 82 VAL A CA 1
ATOM 650 C C . VAL A 1 82 ? -15.831 3.937 2.763 1.00 97.06 82 VAL A C 1
ATOM 652 O O . VAL A 1 82 ? -16.676 4.475 2.050 1.00 97.06 82 VAL A O 1
ATOM 655 N N . LEU A 1 83 ? -14.732 4.560 3.182 1.00 96.31 83 LEU A N 1
ATOM 656 C CA . LEU A 1 83 ? -14.417 5.944 2.833 1.00 96.31 83 LEU A CA 1
ATOM 657 C C . LEU A 1 83 ? -13.766 6.029 1.449 1.00 96.31 83 LEU A C 1
ATOM 659 O O . LEU A 1 83 ? -14.126 6.875 0.633 1.00 96.31 83 LEU A O 1
ATOM 663 N N . VAL A 1 84 ? -12.800 5.144 1.176 1.00 97.12 84 VAL A N 1
ATOM 664 C CA . VAL A 1 84 ? -12.033 5.128 -0.079 1.00 97.12 84 VAL A CA 1
ATOM 665 C C . VAL A 1 84 ? -11.713 3.693 -0.483 1.00 97.12 84 VAL A C 1
ATOM 667 O O . VAL A 1 84 ? -11.303 2.890 0.349 1.00 97.12 84 VAL A O 1
ATOM 670 N N . SER A 1 85 ? -11.811 3.399 -1.782 1.00 98.31 85 SER A N 1
ATOM 671 C CA . SER A 1 85 ? -11.341 2.141 -2.370 1.00 98.31 85 SER A CA 1
ATOM 672 C C . SER A 1 85 ? -10.341 2.388 -3.496 1.00 98.31 85 SER A C 1
ATOM 674 O O . SER A 1 85 ? -10.654 3.044 -4.492 1.00 98.31 85 SER A O 1
ATOM 676 N N . LEU A 1 86 ? -9.159 1.788 -3.391 1.00 98.38 86 LEU A N 1
ATOM 677 C CA . LEU A 1 86 ? -8.140 1.764 -4.435 1.00 98.38 86 LEU A CA 1
ATOM 678 C C . LEU A 1 86 ? -8.191 0.417 -5.162 1.00 98.38 86 LEU A C 1
ATOM 680 O O . LEU A 1 86 ? -8.166 -0.651 -4.551 1.00 98.38 86 LEU A O 1
ATOM 684 N N . ASN A 1 87 ? -8.242 0.483 -6.492 1.00 98.38 87 ASN A N 1
ATOM 685 C CA . ASN A 1 87 ? -8.343 -0.666 -7.396 1.00 98.38 87 ASN A CA 1
ATOM 686 C C . ASN A 1 87 ? -9.627 -1.512 -7.263 1.00 98.38 87 ASN A C 1
ATOM 688 O O . ASN A 1 87 ? -9.654 -2.660 -7.695 1.00 98.38 87 ASN A O 1
ATOM 692 N N . SER A 1 88 ? -10.728 -0.955 -6.749 1.00 97.75 88 SER A N 1
ATOM 693 C CA . SER A 1 88 ? -12.019 -1.669 -6.665 1.00 97.75 88 SER A CA 1
ATOM 694 C C . SER A 1 88 ? -12.553 -2.152 -8.018 1.00 97.7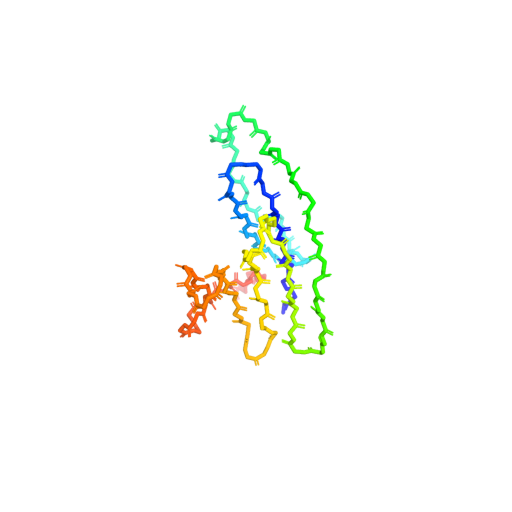5 88 SER A C 1
ATOM 696 O O . SER A 1 88 ? -13.239 -3.166 -8.083 1.00 97.75 88 SER A O 1
ATOM 698 N N . ARG A 1 89 ? -12.217 -1.444 -9.104 1.00 98.06 89 ARG A N 1
ATOM 699 C CA . ARG A 1 89 ? -12.600 -1.787 -10.484 1.00 98.06 89 ARG A CA 1
ATOM 700 C C . ARG A 1 89 ? -11.545 -2.603 -11.242 1.00 98.06 89 ARG A C 1
ATOM 702 O O . ARG A 1 89 ? -11.723 -2.839 -12.430 1.00 98.06 89 ARG A O 1
ATOM 709 N N . GLY A 1 90 ? -10.434 -2.982 -10.603 1.00 97.88 90 GLY A N 1
ATOM 710 C CA . GLY A 1 90 ? -9.363 -3.738 -11.265 1.00 97.88 90 GLY A CA 1
ATOM 711 C C . GLY A 1 90 ? -8.639 -2.968 -12.379 1.00 97.88 90 GLY A C 1
ATOM 712 O O . GLY A 1 90 ? -8.142 -3.580 -13.316 1.00 97.88 90 GLY A O 1
ATOM 713 N N . LEU A 1 91 ? -8.607 -1.634 -12.301 1.00 98.06 91 LEU A N 1
ATOM 714 C CA . LEU A 1 91 ? -8.027 -0.755 -13.327 1.00 98.06 91 LEU A CA 1
ATOM 715 C C . LEU A 1 91 ? -6.583 -0.323 -13.031 1.00 98.06 91 LEU A C 1
ATOM 717 O O . LEU A 1 91 ? -6.012 0.446 -13.802 1.00 98.06 91 LEU A O 1
ATOM 721 N N . LEU A 1 92 ? -5.991 -0.768 -11.918 1.00 97.88 92 LEU A N 1
ATOM 722 C CA . LEU A 1 92 ? -4.587 -0.501 -11.621 1.00 97.88 92 LEU A CA 1
ATOM 723 C C . LEU A 1 92 ? -3.718 -1.085 -12.738 1.00 97.88 92 LEU A C 1
ATOM 725 O O . LEU A 1 92 ? -3.612 -2.300 -12.890 1.00 97.88 92 LEU A O 1
ATOM 729 N N . SER A 1 93 ? -3.064 -0.195 -13.475 1.00 97.44 93 SER A N 1
ATOM 730 C CA . SER A 1 93 ? -2.092 -0.542 -14.500 1.00 97.44 93 SER A CA 1
ATOM 731 C C . SER A 1 93 ? -0.729 0.007 -14.109 1.00 97.44 93 SER A C 1
ATOM 733 O O . SER A 1 93 ? -0.600 1.163 -13.710 1.00 97.44 93 SER A O 1
ATOM 735 N N . PHE A 1 94 ? 0.289 -0.839 -14.221 1.00 97.44 94 PHE A N 1
ATOM 736 C CA . PHE A 1 94 ? 1.672 -0.467 -13.974 1.00 97.44 94 PHE A CA 1
ATOM 737 C C . PHE A 1 94 ? 2.539 -1.056 -15.085 1.00 97.44 94 PHE A C 1
ATOM 739 O O . PHE A 1 94 ? 2.910 -2.234 -15.067 1.00 97.44 94 PHE A O 1
ATOM 746 N N . GLU A 1 95 ? 2.858 -0.237 -16.083 1.00 97.12 95 GLU A N 1
ATOM 747 C CA . GLU A 1 95 ? 3.730 -0.644 -17.180 1.00 97.12 95 GLU A CA 1
ATOM 748 C C . GLU A 1 95 ? 5.178 -0.700 -16.695 1.00 97.12 95 GLU A C 1
ATOM 750 O O . GLU A 1 95 ? 5.816 0.332 -16.495 1.00 97.12 95 GLU A O 1
ATOM 755 N N . HIS A 1 96 ? 5.700 -1.907 -16.475 1.00 96.44 96 HIS A N 1
ATOM 756 C CA . HIS A 1 96 ? 7.086 -2.114 -16.054 1.00 96.44 96 HIS A CA 1
ATOM 757 C C . HIS A 1 96 ? 8.087 -1.662 -17.123 1.00 96.44 96 HIS A C 1
ATOM 759 O O . HIS A 1 96 ? 7.808 -1.742 -18.325 1.00 96.44 96 HIS A O 1
ATOM 765 N N . LEU A 1 97 ? 9.264 -1.212 -16.680 1.00 96.75 97 LEU A N 1
ATOM 766 C CA . LEU A 1 97 ? 10.339 -0.837 -17.592 1.00 96.75 97 LEU A CA 1
ATOM 767 C C . LEU A 1 97 ? 10.810 -2.071 -18.370 1.00 96.75 97 LEU A C 1
ATOM 769 O O . LEU A 1 97 ? 11.012 -3.144 -17.801 1.00 96.75 97 LEU A O 1
ATOM 773 N N . ARG A 1 98 ? 10.985 -1.907 -19.679 1.00 95.62 98 ARG A N 1
ATOM 774 C CA . ARG A 1 98 ? 11.482 -2.941 -20.589 1.00 95.62 98 ARG A CA 1
ATOM 775 C C . ARG A 1 98 ? 12.714 -2.416 -21.307 1.00 95.62 98 ARG A C 1
ATOM 777 O O . ARG A 1 98 ? 12.818 -1.214 -21.552 1.00 95.62 98 ARG A O 1
ATOM 784 N N . GLU A 1 99 ? 13.629 -3.314 -21.647 1.00 94.69 99 GLU A N 1
ATOM 785 C CA . GLU A 1 99 ? 14.701 -2.986 -22.581 1.00 94.69 99 GLU A CA 1
ATOM 786 C C . GLU A 1 99 ? 14.095 -2.598 -23.928 1.00 94.69 99 GLU A C 1
ATOM 788 O O . GLU A 1 99 ? 13.064 -3.142 -24.348 1.00 94.69 99 GLU A O 1
ATOM 793 N N . ARG A 1 100 ? 14.724 -1.630 -24.595 1.00 90.75 100 ARG A N 1
ATOM 794 C CA . ARG A 1 100 ? 14.333 -1.280 -25.953 1.00 90.75 100 ARG A CA 1
ATOM 795 C C . ARG A 1 100 ? 14.633 -2.487 -26.835 1.00 90.75 100 ARG A C 1
ATOM 797 O O . ARG A 1 100 ? 15.753 -2.981 -26.836 1.00 90.75 100 ARG A O 1
ATOM 804 N N . LYS A 1 101 ? 13.622 -2.959 -27.556 1.00 87.81 101 LYS A N 1
ATOM 805 C CA . LYS A 1 101 ? 13.835 -3.887 -28.661 1.00 87.81 101 LYS A CA 1
ATOM 806 C C . LYS A 1 101 ? 14.163 -3.031 -29.875 1.00 87.81 101 LYS A C 1
ATOM 808 O O . LYS A 1 101 ? 13.368 -2.148 -30.197 1.00 87.81 101 LYS A O 1
ATOM 813 N N . ASP A 1 102 ? 15.356 -3.226 -30.421 1.00 73.00 102 ASP A N 1
ATOM 814 C CA . ASP A 1 102 ? 15.750 -2.640 -31.702 1.00 73.00 102 ASP A CA 1
ATOM 815 C C . ASP A 1 102 ? 14.957 -3.274 -32.860 1.00 73.00 102 ASP A C 1
ATOM 817 O O . ASP A 1 102 ? 14.510 -4.440 -32.711 1.00 73.00 102 ASP A O 1
#

pLDDT: mean 95.49, std 4.29, range [73.0, 98.38]

InterPro domains:
  IPR025887 Glycoside hydrolase family 31, N-terminal dom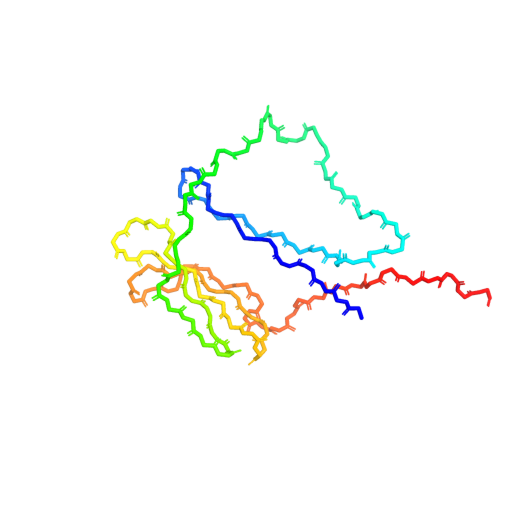ain [PF13802] (6-100)

Radius of gyration: 15.87 Å; chains: 1; bounding box: 36×37×49 Å

Organism: NCBI:txid2873325

Sequence (102 aa):
VRLLLELYRLQGNMTRVKINELKPLKPRFEVPDVLIADPITELLSVVSHNENHLVLSLGGSEQQLVVNARPFRLDIIEGPQVLVSLNSRGLLSFEHLRERKD

Foldseek 3Di:
DAKDWDWFQFPPRDIDIDIGRPDAPDDDDDDPDPDPDDTHTDDWDWPDDDPFWTWIASDDPAWIWIFGVVVTKIFTDGHPDTPDIDCPVVPDDDDGDDDDDD